Protein AF-A0A533YYR8-F1 (afdb_monomer)

Secondary structure (DSSP, 8-state):
-EETTEES-SS------TT--------TTSSHHHHHHHHTTSS--SSS-----TTPPP----TTHHHHTT-

Sequence (71 aa):
KAYGDNVVYRSLDFAVERGQRVALVGENGAGKSTLLKMLADVLPPDAGTRTVGHGVTLHYFAQHQADILNA

Foldseek 3Di:
DADVVRDLDDDDDDDDDPPDDDDDDDDPPNCPVVVLCCQQVVDPDPDDDDDDDPPDDHDDDDPCNVVVVVD

Structure (mmCIF, N/CA/C/O backbone):
data_AF-A0A533YYR8-F1
#
_entry.id   AF-A0A533YYR8-F1
#
loop_
_atom_site.group_PDB
_atom_site.id
_atom_site.type_symbol
_atom_site.label_atom_id
_atom_site.label_alt_id
_atom_site.label_comp_id
_atom_site.label_asym_id
_atom_site.label_entity_id
_atom_site.label_seq_id
_atom_site.pdbx_PDB_ins_code
_atom_site.Cartn_x
_atom_site.Cartn_y
_atom_site.Cartn_z
_atom_site.occupancy
_atom_site.B_iso_or_equiv
_atom_site.auth_seq_id
_atom_site.auth_comp_id
_atom_site.auth_asym_id
_atom_site.auth_atom_id
_atom_site.pdbx_PDB_model_num
ATOM 1 N N . LYS A 1 1 ? 2.417 -5.063 -9.330 1.00 94.62 1 LYS A N 1
ATOM 2 C CA . LYS A 1 1 ? 3.311 -4.029 -8.757 1.00 94.62 1 LYS A CA 1
ATOM 3 C C . LYS A 1 1 ? 4.746 -4.516 -8.840 1.00 94.62 1 LYS A C 1
ATOM 5 O O . LYS A 1 1 ? 5.036 -5.559 -8.254 1.00 94.62 1 LYS A O 1
ATOM 10 N N . ALA A 1 2 ? 5.612 -3.798 -9.542 1.00 95.75 2 ALA A N 1
ATOM 11 C CA . ALA A 1 2 ? 7.031 -4.121 -9.651 1.00 95.75 2 ALA A CA 1
ATOM 12 C C . ALA A 1 2 ? 7.907 -2.870 -9.485 1.00 95.75 2 ALA A C 1
ATOM 14 O O . ALA A 1 2 ? 7.453 -1.747 -9.695 1.00 95.75 2 ALA A O 1
ATOM 15 N N . TYR A 1 3 ? 9.159 -3.081 -9.093 1.00 93.25 3 TYR A N 1
ATOM 16 C CA . TYR A 1 3 ? 10.199 -2.058 -9.031 1.00 93.25 3 TYR A CA 1
ATOM 17 C C . TYR A 1 3 ? 11.409 -2.573 -9.811 1.00 93.25 3 TYR A C 1
ATOM 19 O O . TYR A 1 3 ? 12.172 -3.393 -9.299 1.00 93.25 3 TYR A O 1
ATOM 27 N N . GLY A 1 4 ? 11.546 -2.139 -11.068 1.00 92.88 4 GLY A N 1
ATOM 28 C CA . GLY A 1 4 ? 12.483 -2.759 -12.009 1.00 92.88 4 GLY A CA 1
ATOM 29 C C . GLY A 1 4 ? 12.170 -4.248 -12.171 1.00 92.88 4 GLY A C 1
ATOM 30 O O . GLY A 1 4 ? 11.011 -4.619 -12.354 1.00 92.88 4 GLY A O 1
ATOM 31 N N . ASP A 1 5 ? 13.187 -5.093 -12.011 1.00 94.12 5 ASP A N 1
ATOM 32 C CA . ASP A 1 5 ? 13.053 -6.551 -12.125 1.00 94.12 5 ASP A CA 1
ATOM 33 C C . ASP A 1 5 ? 12.421 -7.210 -10.886 1.00 94.12 5 ASP A C 1
ATOM 35 O O . ASP A 1 5 ? 12.046 -8.385 -10.914 1.00 94.12 5 ASP A O 1
ATOM 39 N N . ASN A 1 6 ? 12.272 -6.468 -9.783 1.00 93.88 6 ASN A N 1
ATOM 40 C CA . ASN A 1 6 ? 11.694 -7.000 -8.558 1.00 93.88 6 ASN A CA 1
ATOM 41 C C . ASN A 1 6 ? 10.162 -6.922 -8.589 1.00 93.88 6 ASN A C 1
ATOM 43 O O . ASN A 1 6 ? 9.558 -5.858 -8.404 1.00 93.88 6 ASN A O 1
ATOM 47 N N . VAL A 1 7 ? 9.522 -8.071 -8.788 1.00 95.19 7 VAL A N 1
ATOM 48 C CA . VAL A 1 7 ? 8.064 -8.1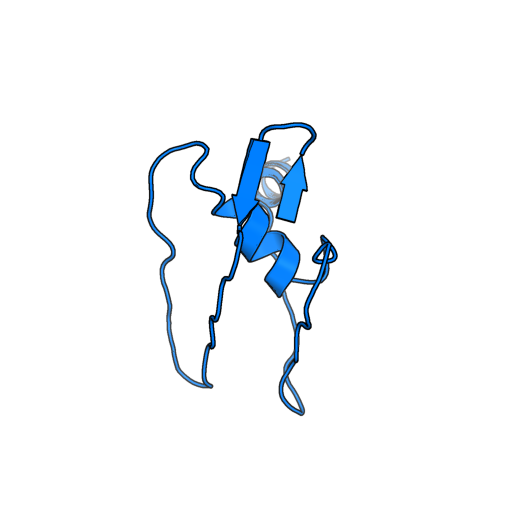91 -8.799 1.00 95.19 7 VAL A CA 1
ATOM 49 C C . VAL A 1 7 ? 7.542 -8.414 -7.382 1.00 95.19 7 VAL A C 1
ATOM 51 O O . VAL A 1 7 ? 7.670 -9.502 -6.830 1.00 95.19 7 VAL A O 1
ATOM 54 N N . VAL A 1 8 ? 6.880 -7.399 -6.824 1.00 96.12 8 VAL A N 1
ATOM 55 C CA . VAL A 1 8 ? 6.268 -7.471 -5.486 1.00 96.12 8 VAL A CA 1
ATOM 56 C C . VAL A 1 8 ? 4.916 -8.186 -5.536 1.00 96.12 8 VAL A C 1
ATOM 58 O O . VAL A 1 8 ? 4.628 -9.029 -4.695 1.00 96.12 8 VAL A O 1
ATOM 61 N N . TYR A 1 9 ? 4.089 -7.874 -6.541 1.00 96.38 9 TYR A N 1
ATOM 62 C CA . TYR A 1 9 ? 2.773 -8.494 -6.742 1.00 96.38 9 TYR A CA 1
ATOM 63 C C . TYR A 1 9 ? 2.517 -8.774 -8.223 1.00 96.38 9 TYR A C 1
ATOM 65 O O . TYR A 1 9 ? 2.648 -7.857 -9.041 1.00 96.38 9 TYR A O 1
ATOM 73 N N . ARG A 1 10 ? 2.103 -10.009 -8.546 1.00 92.44 10 ARG A N 1
ATOM 74 C CA . ARG A 1 10 ? 1.660 -10.428 -9.893 1.00 92.44 10 ARG A CA 1
ATOM 75 C C . ARG A 1 10 ? 0.141 -10.343 -10.045 1.00 92.44 10 ARG A C 1
ATOM 77 O O . ARG A 1 10 ? -0.337 -9.608 -10.899 1.00 92.44 10 ARG A O 1
ATOM 84 N N . SER A 1 11 ? -0.584 -11.031 -9.169 1.00 92.56 11 SER A N 1
ATOM 85 C CA . SER A 1 11 ? -2.049 -11.078 -9.135 1.00 92.56 11 SER A CA 1
ATOM 86 C C . SER A 1 11 ? -2.468 -11.176 -7.674 1.00 92.56 11 SER A C 1
ATOM 88 O O . SER A 1 11 ? -2.352 -12.237 -7.069 1.00 92.56 11 SER A O 1
ATOM 90 N N . LEU A 1 12 ? -2.821 -10.036 -7.083 1.00 94.56 12 LEU A N 1
ATOM 91 C CA . LEU A 1 12 ? -3.226 -9.943 -5.685 1.00 94.56 12 LEU A CA 1
ATOM 92 C C . LEU A 1 12 ? -4.690 -9.524 -5.631 1.00 94.56 12 LEU A C 1
ATOM 94 O O . LEU A 1 12 ? -5.005 -8.397 -6.005 1.00 94.56 12 LEU A O 1
ATOM 98 N N . ASP A 1 13 ? -5.526 -10.398 -5.083 1.00 95.75 13 ASP A N 1
ATOM 99 C CA . ASP A 1 13 ? -6.899 -10.086 -4.706 1.00 95.75 13 ASP A CA 1
ATOM 100 C C . ASP A 1 13 ? -6.984 -10.008 -3.183 1.00 95.75 13 ASP A C 1
ATOM 102 O O . ASP A 1 13 ? -6.579 -10.924 -2.465 1.00 95.75 13 ASP A O 1
ATOM 106 N N . PHE A 1 14 ? -7.467 -8.877 -2.680 1.00 95.19 14 PHE A N 1
ATOM 107 C CA . PHE A 1 14 ? -7.569 -8.620 -1.251 1.00 95.19 14 PHE A CA 1
ATOM 108 C C . PHE A 1 14 ? -8.766 -7.718 -0.967 1.00 95.19 14 PHE A C 1
ATOM 110 O O . PHE A 1 14 ? -8.942 -6.684 -1.611 1.00 95.19 14 PHE A O 1
ATOM 117 N N . ALA A 1 15 ? -9.566 -8.097 0.026 1.00 94.62 15 ALA A N 1
ATOM 118 C CA . ALA A 1 15 ? -10.721 -7.340 0.479 1.00 94.62 15 ALA A CA 1
ATOM 119 C C . ALA A 1 15 ? -10.690 -7.209 2.003 1.00 94.62 15 ALA A C 1
ATOM 121 O O . ALA A 1 15 ? -10.273 -8.127 2.708 1.00 94.62 15 ALA A O 1
ATOM 122 N N . VAL A 1 16 ? -11.148 -6.058 2.493 1.00 93.75 16 VAL A N 1
ATOM 123 C CA . VAL A 1 16 ? -11.391 -5.811 3.916 1.00 93.75 16 VAL A CA 1
ATOM 124 C C . VAL A 1 16 ? -12.805 -5.291 4.057 1.00 93.75 16 VAL A C 1
ATOM 126 O O . VAL A 1 16 ? -13.191 -4.317 3.409 1.00 93.75 16 VAL A O 1
ATOM 129 N N . GLU A 1 17 ? -13.570 -5.938 4.918 1.00 94.00 17 GLU A N 1
ATOM 130 C CA . GLU A 1 17 ? -14.955 -5.588 5.188 1.00 94.00 17 GLU A CA 1
ATOM 131 C C . GLU A 1 17 ? -15.085 -4.744 6.458 1.00 94.00 17 GLU A C 1
ATOM 133 O O . GLU A 1 17 ? -14.211 -4.712 7.332 1.00 94.00 17 GLU A O 1
ATOM 138 N N . ARG A 1 18 ? -16.213 -4.039 6.582 1.00 91.56 18 ARG A N 1
ATOM 139 C CA . ARG A 1 18 ? -16.507 -3.233 7.771 1.00 91.56 18 ARG A CA 1
ATOM 140 C C . ARG A 1 18 ? -16.513 -4.119 9.021 1.00 91.56 18 ARG A C 1
ATOM 142 O O . ARG A 1 18 ? -17.110 -5.187 9.036 1.00 91.56 18 ARG A O 1
ATOM 149 N N . GLY A 1 19 ? -15.863 -3.642 10.080 1.00 93.25 19 GLY A N 1
ATOM 150 C CA . GLY A 1 19 ? -15.747 -4.360 11.352 1.00 93.25 19 GLY A CA 1
ATOM 151 C C . GLY A 1 19 ? -14.563 -5.328 11.431 1.00 93.25 19 GLY A C 1
ATOM 152 O O . GLY A 1 19 ? -14.208 -5.742 12.534 1.00 93.25 19 GLY A O 1
ATOM 153 N N . GLN A 1 20 ? -13.899 -5.638 10.313 1.00 95.19 20 GLN A N 1
ATOM 154 C CA . GLN A 1 20 ? -12.699 -6.467 10.337 1.00 95.19 20 GLN A CA 1
ATOM 155 C C . GLN A 1 20 ? -11.501 -5.704 10.909 1.00 95.19 20 GLN A C 1
ATOM 157 O O . GLN A 1 20 ? -11.275 -4.526 10.626 1.00 95.19 20 GLN A O 1
ATOM 162 N N . ARG A 1 21 ? -10.697 -6.416 11.700 1.00 94.81 21 ARG A N 1
ATOM 163 C CA . ARG A 1 21 ? -9.367 -5.987 12.136 1.00 94.81 21 ARG A CA 1
ATOM 164 C C . ARG A 1 21 ? -8.366 -6.962 11.541 1.00 94.81 21 ARG A C 1
ATOM 166 O O . ARG A 1 21 ? -8.381 -8.137 11.891 1.00 94.81 21 ARG A O 1
ATOM 173 N N . VAL A 1 22 ? -7.533 -6.4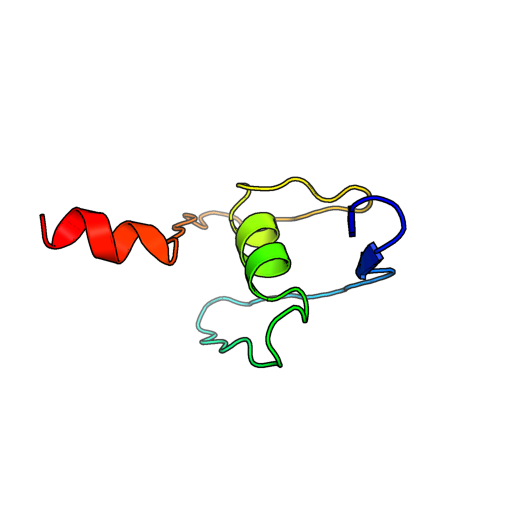79 10.627 1.00 94.88 22 VAL A N 1
ATOM 174 C CA . VAL A 1 22 ? -6.600 -7.316 9.866 1.00 94.88 22 VAL A CA 1
ATOM 175 C C . VAL A 1 22 ? -5.170 -6.923 10.215 1.00 94.88 22 VAL A C 1
ATOM 177 O O . VAL A 1 22 ? -4.826 -5.743 10.186 1.00 94.88 22 VAL A O 1
ATOM 180 N N . ALA A 1 23 ? -4.336 -7.915 10.523 1.00 94.88 23 ALA A N 1
ATOM 181 C CA . ALA A 1 23 ? -2.895 -7.745 10.662 1.00 94.88 23 ALA A CA 1
ATOM 182 C C . ALA A 1 23 ? -2.195 -8.340 9.435 1.00 94.88 23 ALA A C 1
ATOM 184 O O . ALA A 1 23 ? -2.413 -9.500 9.093 1.00 94.88 23 ALA A O 1
ATOM 185 N N . LEU A 1 24 ? -1.344 -7.548 8.781 1.00 94.19 24 LEU A N 1
ATOM 186 C CA . LEU A 1 24 ? -0.522 -8.004 7.664 1.00 94.19 24 LEU A CA 1
ATOM 187 C C . LEU A 1 24 ? 0.871 -8.386 8.171 1.00 94.19 24 LEU A C 1
ATOM 189 O O . LEU A 1 24 ? 1.649 -7.519 8.571 1.00 94.19 24 LEU A O 1
ATOM 193 N N . VAL A 1 25 ? 1.192 -9.677 8.129 1.00 94.56 25 VAL A N 1
ATOM 194 C CA . VAL A 1 25 ? 2.472 -10.232 8.594 1.00 94.56 25 VAL A CA 1
ATOM 195 C C . VAL A 1 25 ? 3.278 -10.821 7.440 1.00 94.56 25 VAL A C 1
ATOM 197 O O . VAL A 1 25 ? 2.736 -11.180 6.400 1.00 94.56 25 VAL A O 1
ATOM 200 N N . GLY A 1 26 ? 4.594 -10.887 7.616 1.00 93.94 26 GLY A N 1
ATOM 201 C CA . GLY A 1 26 ? 5.530 -11.394 6.616 1.00 93.94 26 GLY A CA 1
ATOM 202 C C . GLY A 1 26 ? 6.926 -10.821 6.824 1.00 93.94 26 GLY A C 1
ATOM 203 O O . GLY A 1 26 ? 7.102 -9.838 7.550 1.00 93.94 26 GLY A O 1
ATOM 204 N N . GLU A 1 27 ? 7.918 -11.404 6.166 1.00 95.50 27 GLU A N 1
ATOM 205 C CA . GLU A 1 27 ? 9.322 -11.010 6.295 1.00 95.50 27 GLU A CA 1
ATOM 206 C C . GLU A 1 27 ? 9.598 -9.593 5.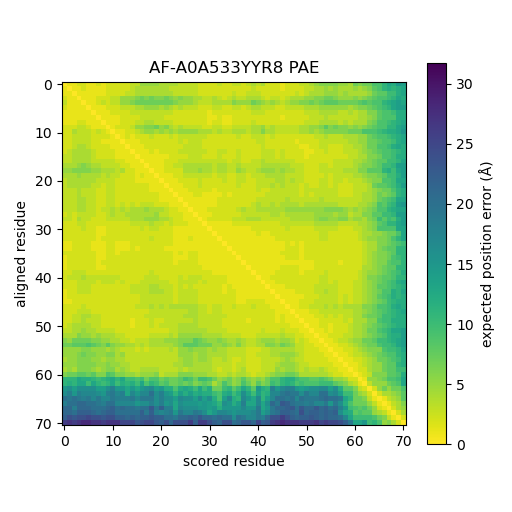763 1.00 95.50 27 GLU A C 1
ATOM 208 O O . GLU A 1 27 ? 8.785 -8.973 5.058 1.00 95.50 27 GLU A O 1
ATOM 213 N N . ASN A 1 28 ? 1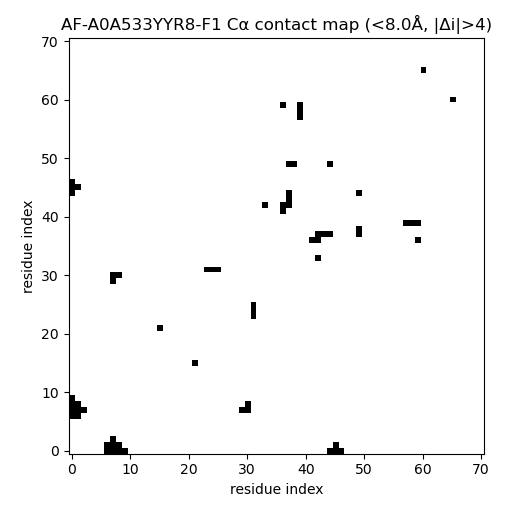0.749 -9.032 6.128 1.00 90.94 28 ASN A N 1
ATOM 214 C CA . ASN A 1 28 ? 11.200 -7.763 5.564 1.00 90.94 28 ASN A CA 1
ATOM 215 C C . ASN A 1 28 ? 11.400 -7.910 4.052 1.00 90.94 28 ASN A C 1
ATOM 217 O O . ASN A 1 28 ? 11.974 -8.883 3.587 1.00 90.94 28 ASN A O 1
ATOM 221 N N . GLY A 1 29 ? 10.878 -6.954 3.280 1.00 90.56 29 GLY A N 1
ATOM 222 C CA . GLY A 1 29 ? 10.889 -7.030 1.815 1.00 90.56 29 GLY A CA 1
ATOM 223 C C . GLY A 1 29 ? 9.698 -7.768 1.191 1.00 90.56 29 GLY A C 1
ATOM 224 O O . GLY A 1 29 ? 9.474 -7.606 -0.002 1.00 90.56 29 GLY A O 1
ATOM 225 N N . ALA A 1 30 ? 8.847 -8.450 1.969 1.00 93.75 30 ALA A N 1
ATOM 226 C CA . ALA A 1 30 ? 7.684 -9.193 1.452 1.00 93.75 30 ALA A CA 1
ATOM 227 C C . ALA A 1 30 ? 6.543 -8.322 0.864 1.00 93.75 30 ALA A C 1
ATOM 229 O O . ALA A 1 30 ? 5.457 -8.817 0.586 1.00 93.75 30 ALA A O 1
ATOM 230 N N . GLY A 1 31 ? 6.737 -7.005 0.722 1.00 94.88 31 GLY A N 1
ATOM 231 C CA . GLY A 1 31 ? 5.754 -6.106 0.102 1.00 94.88 31 GLY A CA 1
ATOM 232 C C . GLY A 1 31 ? 4.712 -5.491 1.041 1.00 94.88 31 GLY A C 1
ATOM 233 O O . GLY A 1 31 ? 3.888 -4.705 0.588 1.00 94.88 31 GLY A O 1
ATOM 234 N N . LYS A 1 32 ? 4.761 -5.751 2.354 1.00 95.81 32 LYS A N 1
ATOM 235 C CA . LYS A 1 32 ? 3.761 -5.257 3.329 1.00 95.81 32 LYS A CA 1
ATOM 236 C C . LYS A 1 32 ? 3.479 -3.754 3.221 1.00 95.81 32 LYS A C 1
ATOM 238 O O . LYS A 1 32 ? 2.339 -3.335 3.035 1.00 95.81 32 LYS A O 1
ATOM 243 N N . SER A 1 33 ? 4.530 -2.935 3.284 1.00 93.69 33 SER A N 1
ATOM 244 C CA . SER A 1 33 ? 4.408 -1.478 3.166 1.00 93.69 33 SER A CA 1
ATOM 245 C C . SER A 1 33 ? 3.929 -1.053 1.779 1.00 93.69 33 SER A C 1
ATOM 247 O O . SER A 1 33 ? 3.235 -0.049 1.659 1.00 93.69 33 SER A O 1
ATOM 249 N N . THR A 1 34 ? 4.262 -1.816 0.735 1.00 95.31 34 THR A N 1
ATOM 250 C CA . THR A 1 34 ? 3.760 -1.595 -0.625 1.00 95.31 34 THR A CA 1
ATOM 251 C C . THR A 1 34 ? 2.251 -1.819 -0.680 1.00 95.31 34 THR A C 1
ATOM 253 O O . THR A 1 34 ? 1.547 -0.948 -1.181 1.00 95.31 34 THR A O 1
ATOM 256 N N . LEU A 1 35 ? 1.733 -2.914 -0.108 1.00 95.31 35 LEU A N 1
ATOM 257 C CA . LEU A 1 35 ? 0.289 -3.158 -0.035 1.00 95.31 35 LEU A CA 1
ATOM 258 C C . LEU A 1 35 ? -0.434 -2.078 0.766 1.00 95.31 35 LEU A C 1
ATOM 260 O O . LEU A 1 35 ? -1.409 -1.517 0.275 1.00 95.31 35 LEU A O 1
ATOM 264 N N . LEU A 1 36 ? 0.061 -1.734 1.958 1.00 94.19 36 LEU A N 1
ATOM 265 C CA . LEU A 1 36 ? -0.568 -0.701 2.786 1.00 94.19 36 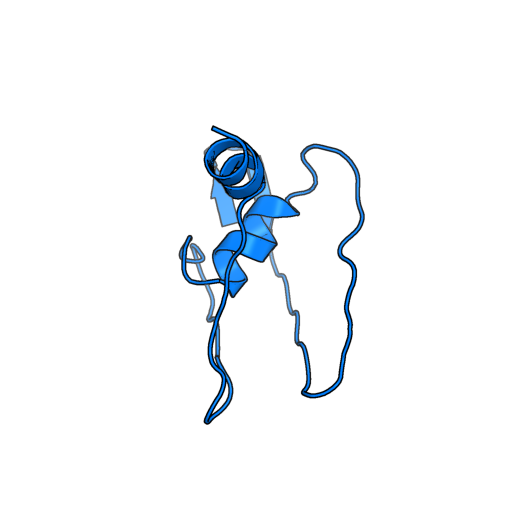LEU A CA 1
ATOM 266 C C . LEU A 1 36 ? -0.616 0.657 2.075 1.00 94.19 36 LEU A C 1
ATOM 268 O O . LEU A 1 36 ? -1.654 1.310 2.096 1.00 94.19 36 LEU A O 1
ATOM 272 N N . LYS A 1 37 ? 0.466 1.064 1.396 1.00 94.00 37 LYS A N 1
ATOM 273 C CA . LYS A 1 37 ? 0.490 2.305 0.605 1.00 94.00 37 LYS A CA 1
ATOM 274 C C . LYS A 1 37 ? -0.478 2.257 -0.577 1.00 94.00 37 LYS A C 1
ATOM 276 O O . LYS A 1 37 ? -1.105 3.272 -0.863 1.00 94.00 37 LYS A O 1
ATOM 281 N N . MET A 1 38 ? -0.624 1.101 -1.234 1.00 95.31 38 MET A N 1
ATOM 282 C CA . MET A 1 38 ? -1.622 0.936 -2.295 1.00 95.31 38 MET A CA 1
ATOM 283 C C . MET A 1 38 ? -3.043 1.064 -1.746 1.00 95.31 38 MET A C 1
ATOM 285 O O . MET A 1 38 ? -3.819 1.860 -2.259 1.00 95.31 38 MET A O 1
ATOM 289 N N . LEU A 1 39 ? -3.378 0.368 -0.656 1.00 93.88 39 LEU A N 1
ATOM 290 C CA . LEU A 1 39 ? -4.698 0.464 -0.020 1.00 93.88 39 LEU A CA 1
ATOM 291 C C . LEU A 1 39 ? -5.009 1.872 0.503 1.00 93.88 39 LEU A C 1
ATOM 293 O O . LEU A 1 39 ? -6.168 2.284 0.480 1.00 93.88 39 LEU A O 1
ATOM 297 N N . ALA A 1 40 ? -3.989 2.611 0.931 1.00 92.44 40 ALA A N 1
ATOM 298 C C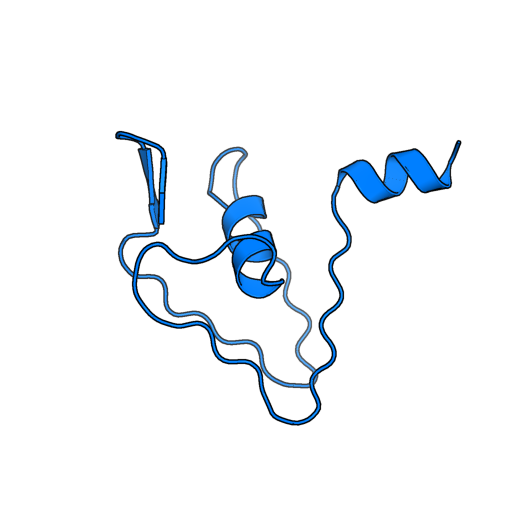A . ALA A 1 40 ? -4.085 3.990 1.395 1.00 92.44 40 ALA A CA 1
ATOM 299 C C . ALA A 1 40 ? -4.169 5.044 0.278 1.00 92.44 40 ALA A C 1
ATOM 301 O O . ALA A 1 40 ? -4.253 6.225 0.595 1.00 92.44 40 ALA A O 1
ATOM 302 N N . ASP A 1 41 ? -4.128 4.647 -0.998 1.00 92.19 41 ASP A N 1
ATOM 303 C CA . ASP A 1 41 ? -4.068 5.565 -2.150 1.00 92.19 41 ASP A CA 1
ATOM 304 C C . ASP A 1 41 ? -2.793 6.429 -2.227 1.00 92.19 41 ASP A C 1
ATOM 306 O O . ASP A 1 41 ? -2.704 7.377 -2.997 1.00 92.19 41 ASP A O 1
ATOM 310 N N . VAL A 1 42 ? -1.765 6.080 -1.450 1.00 92.94 42 VAL A N 1
ATOM 311 C CA . VAL A 1 42 ? -0.452 6.752 -1.455 1.00 92.94 42 VAL A CA 1
ATOM 312 C C . VAL A 1 42 ? 0.412 6.260 -2.620 1.00 92.94 42 VAL A C 1
ATOM 314 O O . VAL A 1 42 ? 1.346 6.933 -3.051 1.00 92.94 42 VAL A O 1
ATOM 317 N N . LEU A 1 43 ? 0.129 5.057 -3.118 1.00 93.25 43 LEU A N 1
ATOM 318 C CA . LEU A 1 43 ? 0.873 4.410 -4.189 1.00 93.25 43 LEU A CA 1
ATOM 319 C C . LEU A 1 43 ? -0.103 3.772 -5.184 1.00 93.25 43 LEU A C 1
ATOM 321 O O . LEU A 1 43 ? -0.779 2.816 -4.815 1.00 93.25 43 LEU A O 1
ATOM 325 N N . PRO A 1 44 ? -0.162 4.210 -6.449 1.00 94.19 44 PRO A N 1
ATOM 326 C CA . PRO A 1 44 ? -1.025 3.558 -7.424 1.00 94.19 44 PRO A CA 1
ATOM 327 C C . PRO A 1 44 ? -0.523 2.139 -7.760 1.00 94.19 44 PRO A C 1
ATOM 329 O O . PRO A 1 44 ? 0.700 1.900 -7.802 1.00 94.19 44 PRO A O 1
ATOM 332 N N . PRO A 1 45 ? -1.436 1.181 -8.009 1.00 95.75 45 PRO A N 1
ATOM 333 C CA . PRO A 1 45 ? -1.073 -0.097 -8.605 1.00 95.75 45 PRO A CA 1
ATOM 334 C C . PRO A 1 45 ? -0.639 0.114 -10.062 1.00 95.75 45 PRO A C 1
ATOM 336 O O . PRO A 1 45 ? -1.145 0.999 -10.744 1.00 95.75 45 PRO A O 1
ATOM 339 N N . ASP A 1 46 ? 0.285 -0.713 -10.555 1.00 96.31 46 ASP A N 1
ATOM 340 C CA . ASP A 1 46 ? 0.714 -0.626 -11.964 1.00 96.31 46 ASP A CA 1
ATOM 341 C C . ASP A 1 46 ? -0.361 -1.174 -12.923 1.00 96.31 46 ASP A C 1
ATOM 343 O O . ASP A 1 46 ? -0.397 -0.809 -14.092 1.00 96.31 46 ASP A O 1
ATOM 347 N N . ALA A 1 47 ? -1.219 -2.074 -12.431 1.00 95.69 47 ALA A N 1
ATOM 348 C CA . ALA A 1 47 ? -2.330 -2.678 -13.160 1.0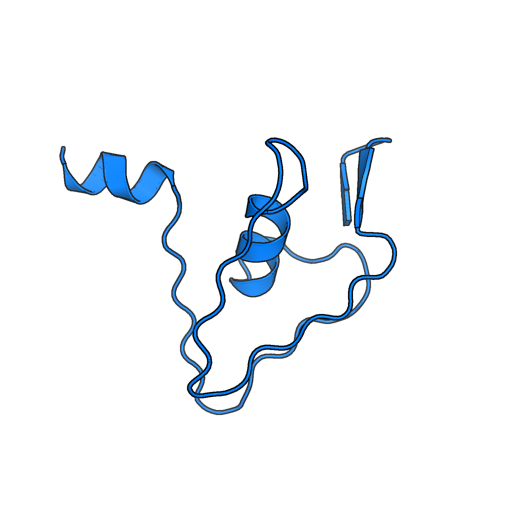0 95.69 47 ALA A CA 1
ATOM 349 C C . ALA A 1 47 ? -3.425 -3.138 -12.183 1.00 95.69 47 ALA A C 1
ATOM 351 O O . ALA A 1 47 ? -3.151 -3.375 -11.003 1.00 95.69 47 ALA A O 1
ATOM 352 N N . GLY A 1 48 ? -4.645 -3.310 -12.697 1.00 95.44 48 GLY A N 1
ATOM 353 C CA . GLY A 1 48 ? -5.822 -3.650 -11.898 1.00 95.44 48 GLY A CA 1
ATOM 354 C C . GLY A 1 48 ? -6.452 -2.426 -11.237 1.00 95.44 48 GLY A C 1
ATOM 355 O O . GLY A 1 48 ? -6.180 -1.286 -11.614 1.00 95.44 48 GLY A O 1
ATOM 356 N N . THR A 1 49 ? -7.320 -2.664 -10.259 1.00 95.38 49 THR A N 1
ATOM 357 C CA . THR A 1 49 ? -8.104 -1.604 -9.620 1.00 95.38 49 THR A CA 1
ATOM 358 C C . THR A 1 49 ? -8.084 -1.718 -8.111 1.00 95.38 49 THR A C 1
ATOM 360 O O . THR A 1 49 ? -8.041 -2.806 -7.543 1.00 95.38 49 THR A O 1
ATOM 363 N N . ARG A 1 50 ? -8.203 -0.563 -7.468 1.00 94.25 50 ARG A N 1
ATOM 364 C CA . ARG A 1 50 ? -8.501 -0.434 -6.050 1.00 94.25 50 ARG A CA 1
ATOM 365 C C . ARG A 1 50 ? -9.879 0.198 -5.914 1.00 94.25 50 ARG A C 1
ATOM 367 O O . ARG A 1 50 ? -10.135 1.235 -6.519 1.00 94.25 50 ARG A O 1
ATOM 374 N N . THR A 1 51 ? -10.734 -0.390 -5.087 1.00 95.25 51 THR A N 1
ATOM 375 C CA . THR A 1 51 ? -12.087 0.116 -4.838 1.00 95.25 51 THR A CA 1
ATOM 376 C C . THR A 1 51 ? -12.269 0.411 -3.358 1.00 95.25 51 THR A C 1
ATOM 378 O O . THR A 1 51 ? -11.888 -0.385 -2.503 1.00 95.25 51 THR A O 1
ATOM 381 N N . VAL A 1 52 ? -12.856 1.567 -3.058 1.00 95.00 52 VAL A N 1
ATOM 382 C CA . VAL A 1 52 ? -13.146 2.017 -1.695 1.00 95.00 52 VAL A CA 1
ATOM 383 C C . VAL A 1 52 ? -14.656 2.029 -1.515 1.00 95.00 52 VAL A C 1
ATOM 385 O O . VAL A 1 52 ? -15.378 2.569 -2.351 1.00 95.00 52 VAL A O 1
ATOM 388 N N . GLY A 1 53 ? -15.138 1.405 -0.441 1.00 93.25 53 GLY A N 1
ATOM 389 C CA . GLY A 1 53 ? -16.569 1.330 -0.155 1.00 93.25 53 GLY A CA 1
ATOM 390 C C . GLY A 1 53 ? -17.196 2.703 0.107 1.00 93.25 53 GLY A C 1
ATOM 391 O O . GLY A 1 53 ? -16.530 3.644 0.542 1.00 93.25 53 GLY A O 1
ATOM 392 N N . HIS A 1 54 ? -18.509 2.809 -0.108 1.00 93.94 54 HIS A N 1
ATOM 393 C CA . HIS A 1 54 ? -19.257 4.036 0.165 1.00 93.94 54 HIS A CA 1
ATOM 394 C C . HIS A 1 54 ? -19.111 4.467 1.633 1.00 93.94 54 HIS A C 1
ATOM 396 O O . HIS A 1 54 ? -19.255 3.641 2.540 1.00 93.94 54 HIS A O 1
ATOM 402 N N . GLY A 1 55 ? -18.825 5.752 1.866 1.00 91.25 55 GLY A N 1
ATOM 403 C CA . GLY A 1 55 ? -18.667 6.319 3.210 1.00 91.25 55 GLY A CA 1
ATOM 404 C C . GLY A 1 55 ? -17.485 5.740 3.996 1.00 91.25 55 GLY A C 1
ATOM 405 O O . GLY A 1 55 ? -17.572 5.601 5.217 1.00 91.25 55 GLY A O 1
ATOM 406 N N . VAL A 1 56 ? -16.426 5.293 3.316 1.00 91.94 56 VAL A N 1
ATOM 407 C CA . VAL A 1 56 ? -15.158 4.913 3.952 1.00 91.94 56 VAL A CA 1
ATOM 408 C C . VAL A 1 56 ? -14.228 6.122 3.951 1.00 91.94 56 VAL A C 1
ATOM 410 O O . VAL A 1 56 ? -13.907 6.659 2.894 1.00 91.94 56 VAL A O 1
ATOM 413 N N . THR A 1 57 ? -13.762 6.513 5.135 1.00 90.00 57 THR A N 1
ATOM 414 C CA . THR A 1 57 ? -12.662 7.472 5.284 1.00 90.00 57 THR A CA 1
ATOM 415 C C . THR A 1 57 ? -11.353 6.707 5.394 1.00 90.00 57 THR A C 1
ATOM 417 O O . THR A 1 57 ? -11.231 5.780 6.196 1.00 90.00 57 THR A O 1
ATOM 420 N N . LEU A 1 58 ? -10.370 7.086 4.583 1.00 90.38 58 LEU A N 1
ATOM 421 C CA . LEU A 1 58 ? -9.059 6.451 4.563 1.00 90.38 58 LEU A CA 1
ATOM 422 C C . LEU A 1 58 ? -8.095 7.232 5.445 1.00 90.38 58 LEU A C 1
ATOM 424 O O . LEU A 1 58 ? -7.894 8.428 5.248 1.00 90.38 58 LEU A O 1
ATOM 428 N N . HIS A 1 59 ? -7.459 6.530 6.374 1.00 89.06 59 HIS A N 1
ATOM 429 C CA . HIS A 1 59 ? -6.364 7.064 7.168 1.00 89.06 59 HIS A CA 1
ATOM 430 C C . HIS A 1 59 ? -5.155 6.152 7.022 1.00 89.06 59 HIS A C 1
ATOM 432 O O . HIS A 1 59 ? -5.269 4.929 7.106 1.00 89.06 59 HIS A O 1
ATOM 438 N N . TYR A 1 60 ? -3.994 6.760 6.811 1.00 89.38 60 TYR A N 1
ATOM 439 C CA . TYR A 1 60 ? -2.729 6.056 6.698 1.00 89.38 60 TYR A CA 1
ATOM 440 C C . TYR A 1 60 ? -1.738 6.641 7.686 1.00 89.38 60 TYR A C 1
ATOM 442 O O . TYR A 1 60 ? -1.454 7.836 7.666 1.00 89.38 60 TYR A O 1
ATOM 450 N N . PHE A 1 61 ? -1.214 5.776 8.544 1.00 85.06 61 PHE A N 1
ATOM 451 C CA . PHE A 1 61 ? -0.166 6.121 9.484 1.00 85.06 61 PHE A CA 1
ATOM 452 C C . PHE A 1 61 ? 1.119 5.433 9.035 1.00 85.06 61 PHE A C 1
ATOM 454 O O . PHE A 1 61 ? 1.255 4.211 9.124 1.00 85.06 61 PHE A O 1
ATOM 461 N N . ALA A 1 62 ? 2.031 6.218 8.464 1.00 79.62 62 ALA A N 1
ATOM 462 C CA . ALA A 1 62 ? 3.307 5.709 7.993 1.00 79.62 62 ALA A CA 1
ATOM 463 C C . ALA A 1 62 ? 4.232 5.401 9.175 1.00 79.62 62 ALA A C 1
ATOM 465 O O . ALA A 1 62 ? 4.193 6.076 10.199 1.00 79.62 62 ALA A O 1
ATOM 466 N N . GLN A 1 63 ? 5.124 4.428 8.991 1.00 69.12 63 GLN A N 1
ATOM 467 C CA . GLN A 1 63 ? 6.095 4.024 10.011 1.00 69.12 63 GLN A CA 1
ATOM 468 C C . GLN A 1 63 ? 6.936 5.205 10.536 1.00 69.12 63 GLN A C 1
ATOM 470 O O . GLN A 1 63 ? 7.172 5.278 11.732 1.00 69.12 63 GLN A O 1
ATOM 475 N N . HIS A 1 64 ? 7.295 6.163 9.674 1.00 67.06 64 HIS A N 1
ATOM 476 C CA . HIS A 1 64 ? 8.057 7.363 10.054 1.00 67.06 64 HIS A CA 1
ATOM 477 C C . HIS A 1 64 ? 7.206 8.511 10.618 1.00 67.06 64 HIS A C 1
ATOM 479 O O . HIS A 1 64 ? 7.742 9.479 11.146 1.00 67.06 64 HIS A O 1
ATOM 485 N N . GLN A 1 65 ? 5.875 8.436 10.515 1.00 60.03 65 GLN A N 1
ATOM 486 C CA . GLN A 1 65 ? 4.989 9.470 11.057 1.00 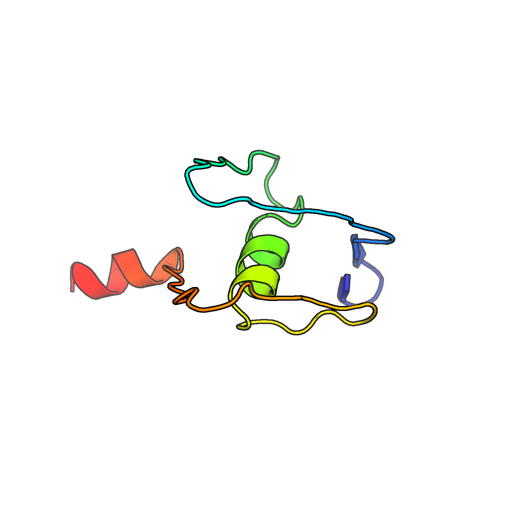60.03 65 GLN A CA 1
ATOM 487 C C . GLN A 1 65 ? 4.993 9.451 12.596 1.00 60.03 65 GLN A C 1
ATOM 489 O O . GLN A 1 65 ? 4.791 10.485 13.225 1.00 60.03 65 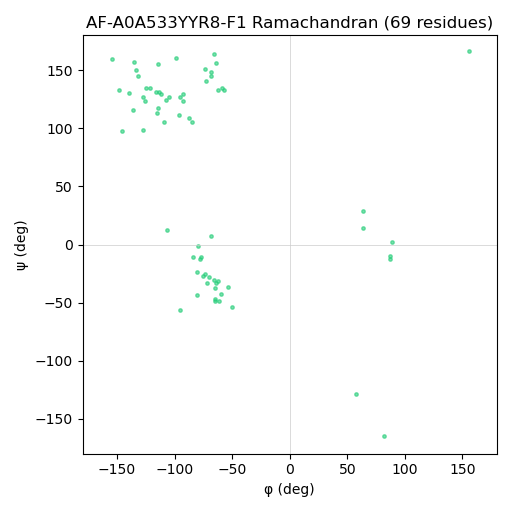GLN A O 1
ATOM 494 N N . ALA A 1 66 ? 5.257 8.285 13.197 1.00 60.03 66 ALA A N 1
ATOM 495 C CA . ALA A 1 66 ? 5.446 8.134 14.639 1.00 60.03 66 ALA A CA 1
ATOM 496 C C . ALA A 1 66 ? 6.672 8.896 15.153 1.00 60.03 66 ALA A C 1
ATOM 498 O O . ALA A 1 66 ? 6.648 9.418 16.265 1.00 60.03 66 ALA A O 1
ATOM 499 N N . ASP A 1 67 ? 7.714 8.993 14.330 1.00 61.09 67 ASP A N 1
ATOM 500 C CA . ASP A 1 67 ? 8.965 9.646 14.705 1.00 61.09 67 ASP A CA 1
ATOM 501 C C . ASP A 1 67 ? 8.782 11.175 14.788 1.00 61.09 67 ASP A C 1
ATOM 503 O O . ASP A 1 67 ? 9.364 11.822 15.650 1.00 61.09 67 ASP A O 1
ATOM 507 N N . ILE A 1 68 ? 7.906 11.747 13.950 1.00 59.53 68 ILE A N 1
ATOM 508 C CA . ILE A 1 68 ? 7.607 13.193 13.902 1.00 59.53 68 ILE A CA 1
ATOM 509 C C . ILE A 1 68 ? 6.716 13.642 15.073 1.00 59.53 68 ILE A C 1
ATOM 511 O O . ILE A 1 68 ? 6.774 14.795 15.482 1.00 59.53 68 ILE A O 1
ATOM 515 N N . LEU A 1 69 ? 5.895 12.749 15.634 1.00 58.12 69 LEU A N 1
ATOM 516 C CA . LEU A 1 69 ? 5.007 13.068 16.763 1.00 58.12 69 LEU A CA 1
ATOM 517 C C . LEU A 1 69 ? 5.727 13.120 18.121 1.00 58.12 69 LEU A C 1
ATOM 519 O O . LEU A 1 69 ? 5.137 13.575 19.097 1.00 58.12 69 LEU A O 1
ATOM 523 N N . ASN A 1 70 ? 6.974 12.645 18.186 1.00 52.12 70 ASN A N 1
ATOM 524 C CA . ASN A 1 70 ? 7.815 12.663 19.386 1.00 52.12 70 ASN A CA 1
ATOM 525 C C . ASN A 1 70 ? 8.937 13.720 19.312 1.00 52.12 70 ASN A C 1
ATOM 527 O O . ASN A 1 70 ? 9.872 13.657 20.112 1.00 52.12 70 ASN A O 1
ATOM 531 N N . ALA A 1 71 ? 8.868 14.640 18.342 1.00 49.56 71 ALA A N 1
ATOM 532 C CA . ALA A 1 71 ? 9.828 15.723 18.127 1.00 49.56 71 ALA A CA 1
ATOM 533 C C . ALA A 1 71 ? 9.300 17.070 18.638 1.00 49.56 71 ALA A C 1
ATOM 535 O O . ALA A 1 71 ? 8.081 17.322 18.498 1.00 49.56 71 ALA A O 1
#

pLDDT: mean 89.21, std 11.74, range [49.56, 96.38]

Radius of gyration: 13.73 Å; Cα contacts (8 Å, |Δi|>4): 33; chains: 1; bounding box: 32×27×32 Å

Solvent-accessible surface area (backbone atoms only — not comparable to full-atom values): 5189 Å² total; per-residue (Å²): 64,65,61,85,92,49,71,67,41,92,83,83,90,83,87,84,59,92,91,67,85,86,84,92,83,76,65,92,86,68,36,64,71,58,52,52,31,37,77,58,71,77,34,84,71,80,67,87,85,86,86,79,64,88,96,64,83,85,83,76,84,54,86,67,55,61,61,60,74,76,105

Mean predicted aligned error: 4.99 Å